Protein AF-A0A3J4LLE8-F1 (afdb_monomer)

Structure (mmCIF, N/CA/C/O backbone):
data_AF-A0A3J4LLE8-F1
#
_entry.id   AF-A0A3J4LLE8-F1
#
loop_
_atom_site.group_PDB
_atom_site.id
_atom_site.type_symbol
_atom_site.label_atom_id
_atom_site.label_alt_id
_atom_site.label_comp_id
_atom_site.label_asym_id
_atom_site.label_entity_id
_atom_site.label_seq_id
_atom_site.pdbx_PDB_ins_code
_atom_site.Cartn_x
_atom_site.Cartn_y
_atom_site.Cartn_z
_atom_site.occupancy
_atom_site.B_iso_or_equiv
_atom_site.auth_seq_id
_atom_site.auth_comp_id
_atom_site.auth_asym_id
_atom_site.auth_atom_id
_atom_site.pdbx_PDB_model_num
ATOM 1 N N . GLY A 1 1 ? 15.935 19.867 -10.876 1.00 61.53 1 GLY A N 1
ATOM 2 C CA . GLY A 1 1 ? 15.431 18.844 -9.936 1.00 61.53 1 GLY A CA 1
ATOM 3 C C . GLY A 1 1 ? 16.443 17.722 -9.834 1.00 61.53 1 GLY A C 1
ATOM 4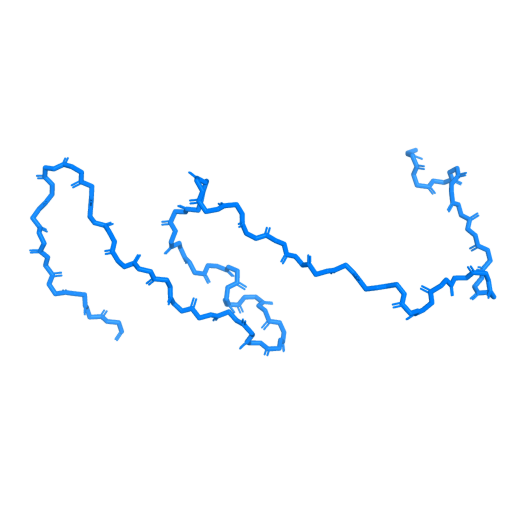 O O . GLY A 1 1 ? 17.181 17.525 -10.788 1.00 61.53 1 GLY A O 1
ATOM 5 N N . LEU A 1 2 ? 16.488 17.005 -8.708 1.00 69.31 2 LEU A N 1
ATOM 6 C CA . LEU A 1 2 ? 17.477 15.946 -8.424 1.00 69.31 2 LEU A CA 1
ATOM 7 C C . LEU A 1 2 ? 17.544 14.831 -9.492 1.00 69.31 2 LEU A C 1
ATOM 9 O O . LEU A 1 2 ? 18.588 14.209 -9.645 1.00 69.31 2 LEU A O 1
ATOM 13 N N . ALA A 1 3 ? 16.468 14.618 -10.258 1.00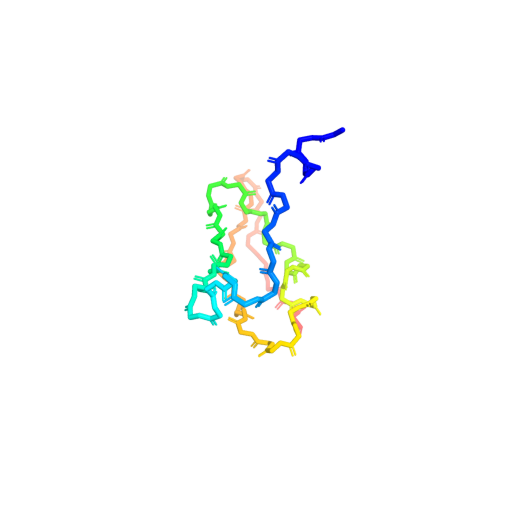 69.88 3 ALA A N 1
ATOM 14 C CA . ALA A 1 3 ? 16.381 13.580 -11.287 1.00 69.88 3 ALA A CA 1
ATOM 15 C C . ALA A 1 3 ? 17.359 13.759 -12.468 1.00 69.88 3 ALA A C 1
ATOM 17 O O . ALA A 1 3 ? 17.859 12.765 -12.983 1.00 69.88 3 ALA A O 1
ATOM 18 N N . ASN A 1 4 ? 17.686 14.994 -12.877 1.00 78.50 4 ASN A N 1
ATOM 19 C CA . ASN A 1 4 ? 18.549 15.217 -14.049 1.00 78.50 4 ASN A CA 1
ATOM 20 C C . ASN A 1 4 ? 20.009 14.807 -13.812 1.00 78.50 4 ASN A C 1
ATOM 22 O O . ASN A 1 4 ? 20.707 14.482 -14.765 1.00 78.50 4 ASN A O 1
ATOM 26 N N . ASN A 1 5 ? 20.468 14.823 -12.559 1.00 80.69 5 ASN A N 1
ATOM 27 C CA . ASN A 1 5 ? 21.863 14.525 -12.224 1.00 80.69 5 ASN A CA 1
ATOM 28 C C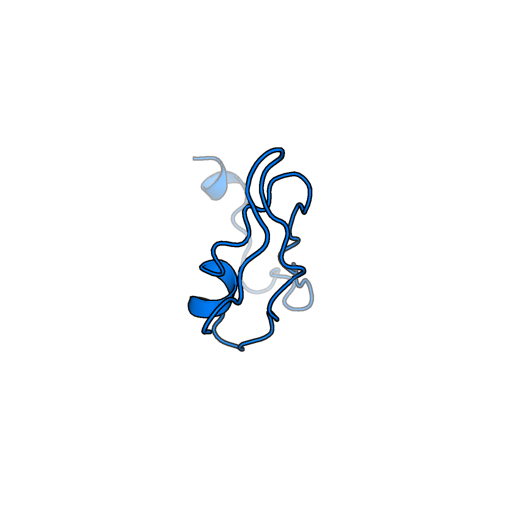 . ASN A 1 5 ? 22.167 13.016 -12.198 1.00 80.69 5 ASN A C 1
ATOM 30 O O . ASN A 1 5 ? 23.334 12.654 -12.130 1.00 80.69 5 ASN A O 1
ATOM 34 N N . ASN A 1 6 ? 21.143 12.154 -12.245 1.00 82.00 6 ASN A N 1
ATOM 35 C CA . ASN A 1 6 ? 21.264 10.691 -12.167 1.00 82.00 6 ASN A CA 1
ATOM 36 C C . ASN A 1 6 ? 20.657 9.993 -13.398 1.00 82.00 6 ASN A C 1
ATOM 38 O O . ASN A 1 6 ? 20.146 8.878 -13.297 1.00 82.00 6 ASN A O 1
ATOM 42 N N . ILE A 1 7 ? 20.660 10.659 -14.557 1.00 87.62 7 ILE A N 1
ATOM 43 C CA . ILE A 1 7 ? 20.290 10.016 -15.821 1.00 87.62 7 ILE A CA 1
ATOM 44 C C . ILE A 1 7 ? 21.375 9.002 -16.187 1.00 87.62 7 ILE A C 1
ATOM 46 O O . ILE A 1 7 ? 22.557 9.339 -16.236 1.00 87.62 7 ILE A O 1
ATOM 50 N N . ILE A 1 8 ? 20.953 7.768 -16.447 1.00 87.75 8 ILE A N 1
ATOM 51 C CA . ILE A 1 8 ? 21.803 6.703 -16.975 1.00 87.75 8 ILE A CA 1
ATOM 52 C C . ILE A 1 8 ? 21.276 6.276 -18.350 1.00 87.75 8 ILE A C 1
ATOM 54 O O . ILE A 1 8 ? 20.065 6.378 -18.591 1.00 87.75 8 ILE A O 1
ATOM 58 N N . PRO A 1 9 ? 22.150 5.822 -19.261 1.00 90.19 9 PRO A N 1
ATOM 59 C CA . PRO A 1 9 ? 21.737 5.202 -20.514 1.00 90.19 9 PRO A CA 1
ATOM 60 C C . PRO A 1 9 ? 20.822 3.989 -20.288 1.00 90.19 9 PRO A C 1
ATOM 62 O O . PRO A 1 9 ? 20.827 3.362 -19.227 1.00 90.19 9 PRO A O 1
ATOM 65 N N . ALA A 1 10 ? 20.020 3.637 -21.295 1.00 88.56 10 ALA A N 1
ATOM 66 C CA . ALA A 1 10 ? 19.052 2.541 -21.184 1.00 88.56 10 ALA A CA 1
ATOM 67 C C . ALA A 1 10 ? 19.727 1.158 -21.108 1.00 88.56 10 ALA A C 1
ATOM 69 O O . ALA A 1 10 ? 19.102 0.178 -20.678 1.00 88.56 10 ALA A O 1
ATOM 70 N N . GLU A 1 11 ? 20.979 1.078 -21.557 1.00 91.25 11 GLU A N 1
ATOM 71 C CA . GLU A 1 11 ? 21.841 -0.103 -21.475 1.00 91.25 11 GLU A CA 1
ATOM 72 C C . GLU A 1 11 ? 22.260 -0.401 -20.031 1.00 91.25 11 GLU A C 1
ATOM 74 O O . GLU A 1 11 ? 22.283 -1.562 -19.631 1.00 91.25 11 GLU A O 1
ATOM 79 N N . ASP A 1 12 ? 22.496 0.651 -19.244 1.00 91.12 12 ASP A N 1
ATOM 80 C CA . ASP A 1 12 ? 23.011 0.570 -17.873 1.00 91.12 12 ASP A CA 1
ATOM 81 C C . ASP A 1 12 ? 21.899 0.445 -16.818 1.00 91.12 12 ASP A C 1
ATOM 83 O O . ASP A 1 12 ? 22.163 0.352 -15.618 1.00 91.12 12 ASP A O 1
ATOM 87 N N . LEU A 1 13 ? 20.632 0.439 -17.246 1.00 87.50 13 LEU A N 1
ATOM 88 C CA . LEU A 1 13 ? 19.495 0.262 -16.351 1.00 87.50 13 LEU A CA 1
ATOM 89 C C . LEU A 1 13 ? 19.403 -1.194 -15.867 1.00 87.50 13 LEU A C 1
ATOM 91 O O . LEU A 1 13 ? 19.095 -2.101 -16.647 1.00 87.50 13 LEU A O 1
ATOM 95 N N . ASP A 1 14 ? 19.588 -1.405 -14.562 1.00 87.50 14 ASP A N 1
ATOM 96 C CA . ASP A 1 14 ? 19.354 -2.695 -13.911 1.00 87.50 14 ASP A CA 1
ATOM 97 C C . ASP A 1 14 ? 17.853 -3.034 -13.908 1.00 87.50 14 ASP A C 1
ATOM 99 O O . ASP A 1 14 ? 17.081 -2.584 -13.061 1.00 87.50 14 ASP A O 1
ATOM 103 N N . ARG A 1 15 ? 17.433 -3.854 -14.878 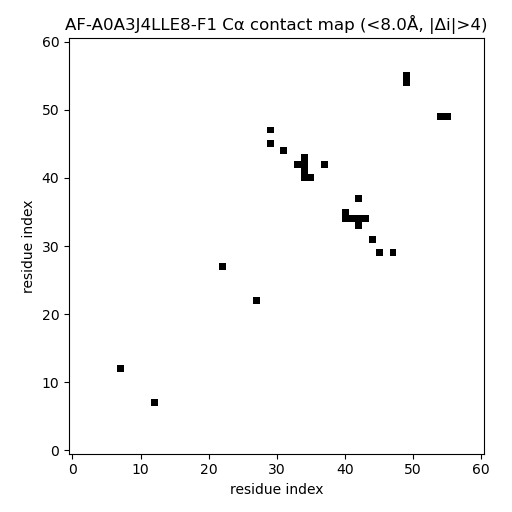1.00 85.88 15 ARG A N 1
ATOM 104 C CA . ARG A 1 15 ? 16.044 -4.324 -15.021 1.00 85.88 15 ARG A CA 1
ATOM 105 C C . ARG A 1 15 ? 15.672 -5.432 -14.030 1.00 85.88 15 ARG A C 1
ATOM 107 O O . ARG A 1 15 ? 14.511 -5.833 -13.996 1.00 85.88 15 ARG A O 1
ATOM 114 N N . SER A 1 16 ? 16.635 -5.950 -13.269 1.00 90.94 16 SER A N 1
ATOM 115 C CA . SER A 1 16 ? 16.402 -6.956 -12.229 1.00 90.94 16 SER A CA 1
ATOM 116 C C . SER A 1 16 ? 16.077 -6.326 -10.873 1.00 90.94 16 SER A C 1
ATOM 118 O O . SER A 1 16 ? 15.470 -6.975 -10.019 1.00 90.94 16 SER A O 1
ATOM 120 N N . TYR A 1 17 ? 16.430 -5.051 -10.683 1.00 88.38 17 TYR A N 1
ATOM 121 C CA . TYR A 1 17 ? 16.131 -4.313 -9.468 1.00 88.38 17 TYR A CA 1
ATOM 122 C C . TYR A 1 17 ? 14.634 -4.001 -9.369 1.00 88.38 17 TYR A C 1
ATOM 124 O O . TYR A 1 17 ? 14.087 -3.188 -10.116 1.00 88.38 17 TYR A O 1
ATOM 132 N N . ILE A 1 18 ? 13.965 -4.644 -8.412 1.00 87.75 18 ILE A N 1
ATOM 133 C CA . ILE A 1 18 ? 12.544 -4.444 -8.124 1.00 87.75 18 ILE A CA 1
ATOM 134 C C . ILE A 1 18 ? 12.408 -3.845 -6.726 1.00 87.75 18 ILE A C 1
ATOM 136 O O . ILE A 1 18 ? 12.891 -4.408 -5.744 1.00 87.75 18 ILE A O 1
ATOM 140 N N . VAL A 1 19 ? 11.693 -2.724 -6.628 1.00 88.12 19 VAL A N 1
ATOM 141 C CA . VAL A 1 19 ? 11.298 -2.130 -5.347 1.00 88.12 19 VAL A CA 1
ATOM 142 C C . VAL A 1 19 ? 9.847 -2.484 -5.074 1.00 88.12 19 VAL A C 1
ATOM 144 O O . VAL A 1 19 ? 8.942 -2.008 -5.757 1.00 88.12 19 VAL A O 1
ATOM 147 N N . TYR A 1 20 ? 9.620 -3.299 -4.047 1.00 89.25 20 TYR A N 1
ATOM 148 C CA . TYR A 1 20 ? 8.270 -3.572 -3.572 1.00 89.25 20 TYR A CA 1
ATOM 149 C C . TYR A 1 20 ? 7.813 -2.471 -2.610 1.00 89.25 20 TYR A C 1
ATOM 151 O O . TYR A 1 20 ? 8.555 -2.140 -1.676 1.00 89.25 20 TYR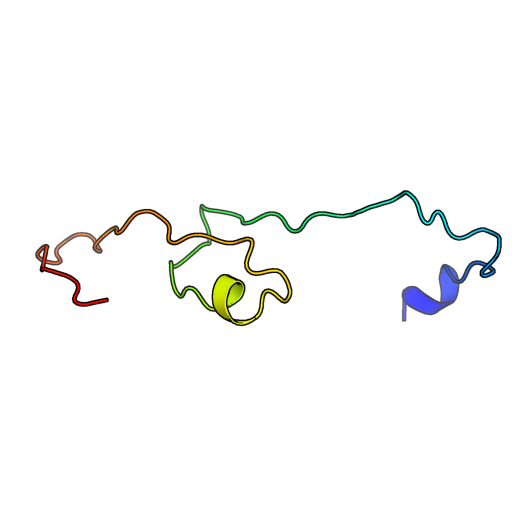 A O 1
ATOM 159 N N . PRO A 1 21 ? 6.603 -1.909 -2.790 1.00 89.94 21 PRO A N 1
ATOM 160 C CA . PRO A 1 21 ? 6.054 -0.952 -1.842 1.00 89.94 21 PRO A CA 1
ATOM 161 C C . PRO A 1 21 ? 5.885 -1.609 -0.468 1.00 89.94 21 PRO A C 1
ATOM 163 O O . PRO A 1 21 ? 5.443 -2.750 -0.358 1.00 89.94 21 PRO A O 1
ATOM 166 N N . GLN A 1 22 ? 6.232 -0.872 0.584 1.00 92.06 22 GLN A N 1
ATOM 167 C CA . GLN A 1 22 ? 6.108 -1.310 1.974 1.00 92.06 22 GLN A CA 1
ATOM 168 C C . GLN A 1 22 ? 5.056 -0.452 2.676 1.0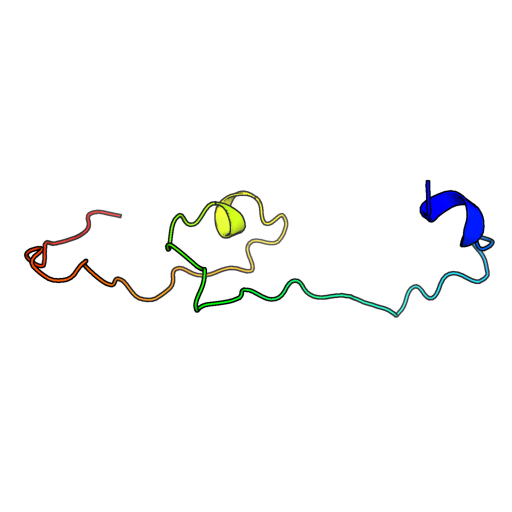0 92.06 22 GLN A C 1
ATOM 170 O O . GLN A 1 22 ? 5.092 0.778 2.589 1.00 92.06 22 GLN A O 1
ATOM 175 N N . ILE A 1 23 ? 4.123 -1.086 3.386 1.00 91.81 23 ILE A N 1
ATOM 176 C CA . ILE A 1 23 ? 3.099 -0.379 4.161 1.00 91.81 23 ILE A CA 1
ATOM 177 C C . ILE A 1 23 ? 3.623 -0.166 5.581 1.00 91.81 23 ILE A C 1
ATOM 179 O O . ILE A 1 23 ? 3.897 -1.122 6.302 1.00 91.81 23 ILE A O 1
ATOM 183 N N . ASN A 1 24 ? 3.721 1.094 6.011 1.00 93.94 24 ASN A N 1
ATOM 184 C CA . ASN A 1 24 ? 3.958 1.404 7.418 1.00 93.94 24 ASN A CA 1
ATOM 185 C C . ASN A 1 24 ? 2.645 1.237 8.200 1.00 93.94 24 ASN A C 1
ATOM 187 O O . ASN A 1 24 ? 1.772 2.105 8.146 1.00 93.94 24 ASN A O 1
ATOM 191 N N . GLN A 1 25 ? 2.524 0.131 8.935 1.00 90.31 25 GLN A N 1
ATOM 192 C CA . GLN A 1 25 ? 1.298 -0.203 9.661 1.00 90.31 25 GLN A CA 1
ATOM 193 C C . GLN A 1 25 ? 0.990 0.728 10.836 1.00 90.31 25 GLN A C 1
ATOM 195 O O . GLN A 1 25 ? -0.176 0.896 11.173 1.00 90.31 25 GLN A O 1
ATOM 200 N N . GLU A 1 26 ? 1.985 1.408 11.408 1.00 92.38 26 GLU A N 1
ATOM 201 C CA . GLU A 1 26 ? 1.748 2.403 12.464 1.00 92.38 26 GLU A CA 1
ATOM 202 C C . GLU A 1 26 ? 1.021 3.647 11.933 1.00 92.38 26 GLU A C 1
ATOM 204 O O . GLU A 1 26 ? 0.347 4.350 12.683 1.00 92.38 26 GLU A O 1
ATOM 209 N N . LYS A 1 27 ? 1.154 3.924 10.629 1.00 92.38 27 LYS A N 1
ATOM 210 C CA . LYS A 1 27 ? 0.512 5.059 9.948 1.00 92.38 27 LYS A CA 1
ATOM 211 C C . LYS A 1 27 ? -0.712 4.663 9.124 1.00 92.38 27 LYS A C 1
ATOM 213 O O . LYS A 1 27 ? -1.421 5.540 8.634 1.00 92.38 27 LYS A O 1
ATOM 218 N N . CYS A 1 28 ? -0.938 3.370 8.915 1.00 92.25 28 CYS A N 1
ATOM 219 C CA . CYS A 1 28 ? -2.056 2.876 8.128 1.00 92.25 28 CYS A CA 1
ATOM 220 C C . CYS A 1 28 ? -3.381 3.138 8.859 1.00 92.25 28 CYS A C 1
ATOM 222 O O . CYS A 1 28 ? -3.524 2.820 10.035 1.00 92.25 28 CYS A O 1
ATOM 224 N N . VAL A 1 29 ? -4.365 3.699 8.152 1.00 90.44 29 VAL A N 1
ATOM 225 C CA . VAL A 1 29 ? -5.704 3.992 8.703 1.00 90.44 29 VAL A CA 1
ATOM 226 C C . VAL A 1 29 ? -6.784 3.023 8.216 1.00 90.44 29 VAL A C 1
ATOM 228 O O . VAL A 1 29 ? -7.953 3.211 8.533 1.00 90.44 29 VAL A O 1
ATOM 231 N N . GLY A 1 30 ? -6.418 2.017 7.414 1.00 90.56 30 GLY A N 1
ATOM 232 C CA . GLY A 1 30 ? -7.356 1.001 6.928 1.00 90.56 30 GLY A CA 1
ATOM 233 C C . GLY A 1 30 ? -8.357 1.480 5.867 1.00 90.56 30 GLY A C 1
ATOM 234 O O . GLY A 1 30 ? -9.430 0.907 5.753 1.00 90.56 30 GLY A O 1
ATOM 235 N N . CYS A 1 31 ? -8.039 2.512 5.073 1.00 91.62 31 CYS A N 1
ATOM 236 C CA . CYS A 1 31 ? -8.960 3.047 4.053 1.00 91.62 31 CYS A CA 1
ATOM 237 C C . CYS A 1 31 ? -9.069 2.213 2.761 1.00 91.62 31 CYS A C 1
ATOM 239 O O . CYS A 1 31 ? -9.881 2.539 1.902 1.00 91.62 31 CYS A O 1
ATOM 241 N N . LEU A 1 32 ? -8.213 1.199 2.588 1.00 91.88 32 LEU A N 1
ATOM 242 C CA . LEU A 1 32 ? -8.140 0.308 1.418 1.00 91.88 32 LEU A CA 1
ATOM 243 C C . LEU A 1 32 ? -7.876 0.986 0.054 1.00 91.88 32 LEU A C 1
ATOM 245 O O . LEU A 1 32 ? -7.880 0.325 -0.982 1.00 91.88 32 LEU A O 1
ATOM 249 N N . LEU A 1 33 ? -7.541 2.281 0.022 1.00 93.56 33 LEU A N 1
ATOM 250 C CA . LEU A 1 33 ? -7.253 2.982 -1.235 1.00 93.56 33 LEU A CA 1
ATOM 251 C C . LEU A 1 33 ? -6.078 2.353 -2.002 1.00 93.56 33 LEU A C 1
ATOM 253 O O . LEU A 1 33 ? -6.115 2.274 -3.226 1.00 93.56 33 LEU A O 1
ATOM 257 N N . CYS A 1 34 ? -5.057 1.868 -1.288 1.00 94.44 34 CYS A N 1
ATOM 258 C CA . CYS A 1 34 ? -3.925 1.167 -1.894 1.00 94.44 34 CYS A CA 1
ATOM 259 C C . CYS A 1 34 ? -4.349 -0.124 -2.612 1.00 94.44 34 CYS A C 1
ATOM 261 O O . CYS A 1 34 ? -3.849 -0.391 -3.702 1.00 94.44 34 CYS A O 1
ATOM 263 N N . GLY A 1 35 ? -5.287 -0.888 -2.044 1.00 94.31 35 GLY A N 1
ATOM 264 C CA . GLY A 1 35 ? -5.823 -2.099 -2.666 1.00 94.31 35 GLY A CA 1
ATOM 265 C C . GLY A 1 35 ? -6.618 -1.793 -3.932 1.00 94.31 35 GLY A C 1
ATOM 266 O O . GLY A 1 35 ? -6.421 -2.452 -4.946 1.00 94.31 35 GLY A O 1
ATOM 267 N N . HIS A 1 36 ? -7.424 -0.728 -3.913 1.00 93.81 36 HIS A N 1
ATOM 268 C CA . HIS A 1 36 ? -8.217 -0.304 -5.069 1.00 93.81 36 HIS A CA 1
ATOM 269 C C . HIS A 1 36 ? -7.361 0.110 -6.279 1.00 93.81 36 HIS A C 1
ATOM 271 O O . HIS A 1 36 ? -7.740 -0.136 -7.420 1.00 93.81 36 HIS A O 1
ATOM 277 N N . VAL A 1 37 ? -6.212 0.759 -6.055 1.00 95.50 37 VAL A N 1
ATOM 278 C CA . VAL A 1 37 ? -5.332 1.223 -7.148 1.00 95.50 37 VAL A CA 1
ATOM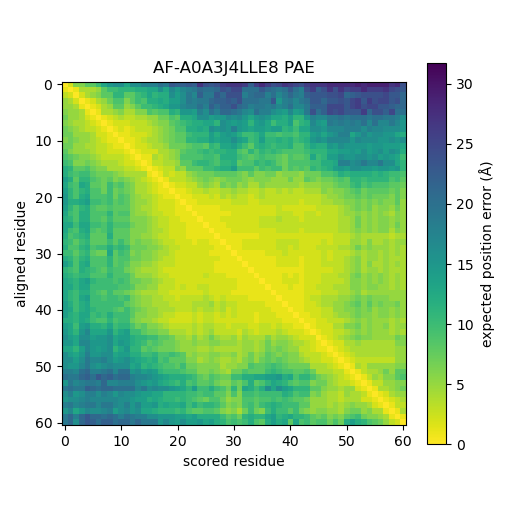 279 C C . VAL A 1 37 ? -4.303 0.184 -7.589 1.00 95.50 37 VAL A C 1
ATOM 281 O O . VAL A 1 37 ? -3.577 0.419 -8.554 1.00 95.50 37 VAL A O 1
ATOM 284 N N . CYS A 1 38 ? -4.187 -0.940 -6.878 1.00 94.81 38 CYS A N 1
ATOM 285 C CA . CYS A 1 38 ? -3.175 -1.943 -7.169 1.00 94.81 38 CYS A CA 1
ATOM 286 C C . CYS A 1 38 ? -3.478 -2.634 -8.511 1.00 94.81 38 CYS A C 1
ATOM 288 O O . CYS A 1 38 ? -4.483 -3.338 -8.613 1.00 94.81 38 CYS A O 1
ATOM 290 N N . PRO A 1 39 ? -2.605 -2.522 -9.530 1.00 95.31 39 PRO A N 1
ATOM 291 C CA . PRO A 1 39 ? -2.878 -3.080 -10.858 1.00 95.31 39 PRO A CA 1
ATOM 292 C C . PRO A 1 39 ? -2.865 -4.614 -10.888 1.00 95.31 39 PRO A C 1
ATOM 294 O O . PRO A 1 39 ? -3.361 -5.215 -11.835 1.00 95.31 39 PRO A O 1
ATOM 297 N N . VAL A 1 40 ? -2.279 -5.245 -9.868 1.00 95.62 40 VAL A N 1
ATOM 298 C CA . VAL A 1 40 ? -2.141 -6.704 -9.748 1.00 95.62 40 VAL A CA 1
ATOM 299 C C . VAL A 1 40 ? -2.940 -7.277 -8.578 1.00 95.62 40 VAL A C 1
ATOM 301 O O . VAL A 1 40 ? -2.796 -8.456 -8.278 1.00 95.62 40 VAL A O 1
ATOM 304 N N . ALA A 1 41 ? -3.757 -6.451 -7.912 1.00 94.38 41 ALA A N 1
ATOM 305 C CA . ALA A 1 41 ? -4.625 -6.854 -6.805 1.00 94.38 41 ALA A CA 1
ATOM 306 C C . ALA A 1 41 ? -3.919 -7.710 -5.728 1.00 94.38 41 ALA A C 1
ATOM 308 O O . ALA A 1 41 ? -4.445 -8.725 -5.288 1.00 94.38 41 ALA A O 1
ATOM 309 N N . CYS A 1 42 ? -2.713 -7.309 -5.304 1.00 94.00 42 CYS A N 1
ATOM 310 C CA . CYS A 1 42 ? -1.904 -8.065 -4.337 1.00 94.00 42 CYS A CA 1
ATOM 311 C C . CYS A 1 42 ? -2.050 -7.600 -2.875 1.00 94.00 42 CYS A C 1
ATOM 313 O O . CYS A 1 42 ? -1.193 -7.900 -2.046 1.00 94.00 42 CYS A O 1
ATOM 315 N N . ILE A 1 43 ? -3.082 -6.812 -2.565 1.00 94.12 43 ILE A N 1
ATOM 316 C CA . ILE A 1 43 ? -3.317 -6.244 -1.232 1.00 94.12 43 ILE A CA 1
ATOM 317 C C . ILE A 1 43 ? -4.638 -6.781 -0.698 1.00 94.12 43 ILE A C 1
ATOM 319 O O . ILE A 1 43 ? -5.683 -6.559 -1.307 1.00 94.12 43 ILE A O 1
ATOM 323 N N . ASP A 1 44 ? -4.575 -7.403 0.474 1.00 90.12 44 ASP A N 1
ATOM 324 C CA . ASP A 1 44 ? -5.739 -7.918 1.188 1.00 90.12 44 ASP A CA 1
ATOM 325 C C . ASP A 1 44 ? -6.257 -6.928 2.241 1.00 90.12 44 ASP A C 1
ATOM 327 O O . ASP A 1 44 ? -5.558 -6.005 2.679 1.00 90.12 44 ASP A O 1
ATOM 331 N N . LEU A 1 45 ? -7.504 -7.136 2.670 1.00 88.12 45 LEU A N 1
ATOM 332 C CA . LEU A 1 45 ? -8.065 -6.434 3.822 1.00 88.12 45 LEU A CA 1
ATOM 333 C C . LEU A 1 45 ? -7.289 -6.799 5.096 1.00 88.12 45 LEU A C 1
ATOM 335 O O . LEU A 1 45 ? -7.064 -7.970 5.396 1.00 88.12 45 LEU A O 1
ATOM 339 N N . GLY A 1 46 ? -6.897 -5.770 5.846 1.00 84.50 46 GLY A N 1
ATOM 340 C CA . GLY A 1 46 ? -6.235 -5.923 7.138 1.00 84.50 46 GLY A CA 1
ATOM 341 C C . GLY A 1 46 ? -7.208 -6.151 8.297 1.00 84.50 46 GLY A C 1
ATOM 342 O O . GLY A 1 46 ? -8.415 -6.310 8.122 1.00 84.50 46 GLY A O 1
ATOM 343 N N . GLU A 1 47 ? -6.666 -6.123 9.512 1.00 86.00 47 GLU A N 1
ATOM 344 C CA . GLU A 1 47 ? -7.451 -6.243 10.740 1.00 86.00 47 GLU A CA 1
ATOM 345 C C . GLU A 1 47 ? -8.389 -5.047 10.940 1.00 86.00 47 GLU A C 1
ATOM 347 O O . GLU A 1 47 ? -7.986 -3.884 10.844 1.00 86.00 47 GLU A O 1
ATOM 352 N N . VAL A 1 48 ? -9.634 -5.335 11.311 1.00 85.62 48 VAL A N 1
ATOM 353 C CA . VAL A 1 48 ? -10.602 -4.317 11.719 1.00 85.62 48 VAL A CA 1
ATOM 354 C C . VAL A 1 48 ? -10.323 -3.926 13.165 1.00 85.62 48 VAL A C 1
ATOM 356 O O . VAL A 1 48 ? -10.362 -4.767 14.062 1.00 85.62 48 VAL A O 1
ATOM 359 N N . ARG A 1 49 ? -10.061 -2.639 13.405 1.00 85.19 49 ARG A N 1
ATOM 360 C CA . ARG A 1 49 ? -9.856 -2.085 14.748 1.00 85.19 49 ARG A CA 1
ATOM 361 C C . ARG A 1 49 ? -10.711 -0.838 14.935 1.00 85.19 49 ARG A C 1
ATOM 363 O O . ARG A 1 49 ? -10.621 0.102 14.148 1.00 85.19 49 ARG A O 1
ATOM 370 N N . PHE A 1 50 ? -11.514 -0.819 15.994 1.00 86.31 50 PHE A N 1
ATOM 371 C CA . PHE A 1 50 ? -12.338 0.335 16.356 1.00 86.31 50 PHE A CA 1
ATOM 372 C C . PHE A 1 50 ? -11.563 1.308 17.247 1.00 86.31 50 PHE A C 1
ATOM 374 O O . PHE A 1 50 ? -10.643 0.919 17.976 1.00 86.31 50 PHE A O 1
ATOM 381 N N . LYS A 1 51 ? -11.915 2.597 17.193 1.00 85.38 51 LYS A N 1
ATOM 382 C CA . LYS A 1 51 ? -11.275 3.602 18.047 1.00 85.38 51 LYS A CA 1
ATOM 383 C C . LYS A 1 51 ? -11.650 3.375 19.511 1.00 85.38 51 LYS A C 1
ATOM 385 O O . LYS A 1 51 ? -12.725 2.882 19.842 1.00 85.38 51 LYS A O 1
ATOM 390 N N . LYS A 1 52 ? -10.764 3.787 20.420 1.00 86.19 52 LYS A N 1
ATOM 391 C CA . LYS A 1 52 ? -10.995 3.680 21.866 1.00 86.19 52 LYS A CA 1
ATOM 392 C C . LYS A 1 52 ? -12.275 4.433 22.260 1.00 86.19 52 LYS A C 1
ATOM 394 O O . LYS A 1 52 ? -12.336 5.649 22.108 1.00 86.19 52 LYS A O 1
ATOM 399 N N . GLY A 1 53 ? -13.257 3.711 22.802 1.00 86.75 53 GLY A N 1
ATOM 400 C CA . GLY A 1 53 ? -14.555 4.254 23.229 1.00 86.75 53 GLY A CA 1
ATOM 401 C C . GLY A 1 53 ? -15.684 4.091 22.207 1.00 86.75 53 GLY A C 1
ATOM 402 O O . GLY A 1 53 ? -16.830 4.410 22.515 1.00 86.75 53 GLY A O 1
ATOM 403 N N . GLU A 1 54 ? -15.384 3.571 21.020 1.00 88.69 54 GLU A N 1
ATOM 404 C CA . GLU A 1 54 ? -16.377 3.212 20.016 1.00 88.69 54 GLU A CA 1
ATOM 405 C C . GLU A 1 54 ? -16.879 1.782 20.262 1.00 88.69 54 GLU A C 1
ATOM 407 O O . GLU A 1 54 ? -16.117 0.910 20.683 1.00 88.69 54 GLU A O 1
ATOM 412 N N . LYS A 1 55 ? -18.177 1.541 20.052 1.00 87.25 55 LYS A N 1
ATOM 413 C CA . LYS A 1 55 ? -18.747 0.196 20.185 1.00 87.25 55 LYS A CA 1
ATOM 414 C C . LYS A 1 55 ? -18.429 -0.607 18.930 1.00 87.25 55 LYS A C 1
ATOM 416 O O . LYS A 1 55 ? -18.634 -0.119 17.816 1.00 87.25 55 LYS A O 1
ATOM 421 N N . GLU A 1 56 ? -17.990 -1.845 19.125 1.00 88.44 56 GLU A N 1
ATOM 422 C CA . GLU A 1 56 ? -17.895 -2.804 18.031 1.00 88.44 56 GLU A CA 1
ATOM 423 C C . GLU A 1 56 ? -19.270 -2.968 17.381 1.00 88.44 56 GLU A C 1
ATOM 425 O O . GLU A 1 56 ? -20.301 -3.052 18.055 1.00 88.44 56 GLU A O 1
ATOM 430 N N . HIS A 1 57 ? -19.278 -2.978 16.057 1.00 87.31 57 HIS A N 1
ATOM 431 C CA . HIS A 1 57 ? -20.469 -3.190 15.256 1.00 87.31 57 HIS A CA 1
ATOM 432 C C . HIS A 1 57 ? -20.111 -4.056 14.057 1.00 87.31 57 HIS A C 1
ATOM 434 O O . HIS A 1 57 ? -18.962 -4.092 13.613 1.00 87.31 57 HIS A O 1
ATOM 440 N N . ALA A 1 58 ? -21.104 -4.771 13.536 1.00 86.19 58 ALA A N 1
ATOM 441 C CA . ALA A 1 58 ? -20.918 -5.558 12.332 1.00 86.19 58 ALA A CA 1
ATOM 442 C C . ALA A 1 58 ? -20.608 -4.620 11.157 1.00 86.19 58 ALA A C 1
ATOM 444 O O . ALA A 1 58 ? -21.391 -3.719 10.849 1.00 86.19 58 ALA A O 1
ATOM 445 N N . LEU A 1 59 ? -19.471 -4.843 10.501 1.00 80.19 59 LEU A N 1
ATOM 446 C CA . LEU A 1 59 ? -19.177 -4.222 9.218 1.00 80.19 59 LEU A CA 1
ATOM 447 C C . LEU A 1 59 ? -19.913 -5.002 8.134 1.00 80.19 59 LEU A C 1
ATOM 449 O O . LEU A 1 59 ? -19.763 -6.217 8.027 1.00 80.19 59 LEU A O 1
ATOM 453 N N . THR A 1 60 ? -20.714 -4.302 7.339 1.00 77.44 60 THR A N 1
ATOM 454 C CA . THR A 1 60 ? -21.224 -4.848 6.078 1.00 77.44 60 THR A CA 1
ATOM 455 C C . THR A 1 60 ? -20.245 -4.398 5.001 1.00 77.44 60 THR A C 1
ATOM 457 O O . THR A 1 60 ? -20.233 -3.218 4.655 1.00 77.44 60 THR A O 1
ATOM 460 N N . LEU A 1 61 ? -19.351 -5.303 4.596 1.00 70.06 61 LEU A N 1
ATOM 461 C CA . LEU A 1 61 ? -18.413 -5.093 3.489 1.00 70.06 61 LEU A CA 1
ATOM 462 C C . LEU A 1 61 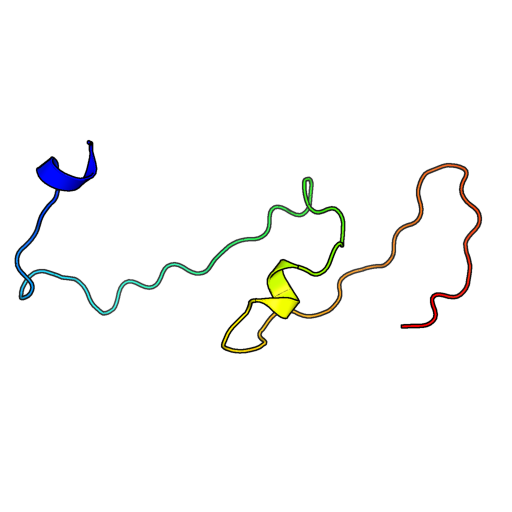? -19.101 -5.372 2.151 1.00 70.06 61 LEU A C 1
ATOM 464 O O . LEU A 1 61 ? -19.878 -6.353 2.097 1.00 70.06 61 LEU A O 1
#

Mean predicted aligned error: 8.15 Å

Organism: Salmonella enterica (NCBI:txid28901)

Foldseek 3Di:
DVVVVPDDDPVPDDPVDDDDDDDPPVPDPQPCPCQVPDPVNPDDRDDDDDDVPDDDDDDDD

pLDDT: mean 87.75, std 6.76, range [61.53, 95.6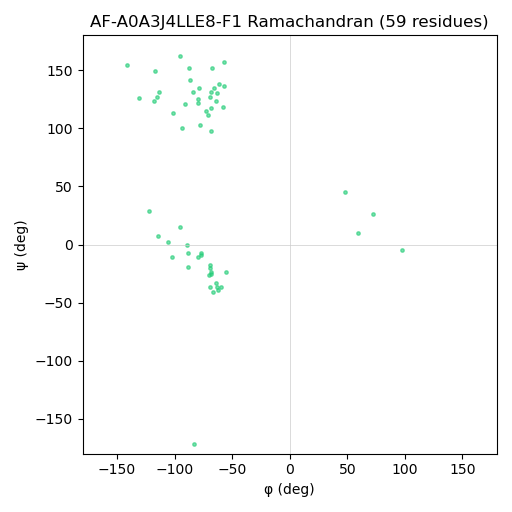2]

InterPro domains:
  IPR017896 4Fe-4S ferredoxin-type, iron-sulphur binding domain [PF00037] (21-43)
  IPR017896 4Fe-4S ferredoxin-type, iron-sulphur binding domain [PS51379] (19-48)
  IPR017900 4Fe-4S ferredoxin, iron-sulphur binding, conserved site [PS00198] (28-39)

Solvent-accessible surface area (backbone atoms only — not comparable to full-atom values): 4669 Å² total; per-residue (Å²): 117,80,67,73,82,69,71,71,60,84,84,77,55,69,84,82,75,76,85,79,89,79,82,60,68,93,75,57,84,80,81,57,60,69,39,76,68,38,94,78,63,85,57,77,88,75,86,89,77,79,60,94,90,57,79,90,70,89,79,87,128

Secondary structure (DSSP, 8-state):
-GGGGG---TTS--TT--------TTT-----HHHHH-TT---------PPTTPPP-----

Sequence (61 aa):
GLANNNIIPAEDLDRSYIVYPQINQEKCVGCLLCGHVCPVACIDLGEVRFKKGEKEHALTL

Radius of gyration: 19.17 Å; Cα contacts (8 Å, |Δi|>4): 14; chains: 1; bounding box: 44×27×45 Å